Protein AF-A0A7J6WW61-F1 (afdb_monomer_lite)

pLDDT: mean 80.43, std 17.95, range [41.16, 98.0]

Structure (mmCIF, N/CA/C/O backbone):
data_AF-A0A7J6WW61-F1
#
_entry.id   AF-A0A7J6WW61-F1
#
loop_
_atom_site.group_PDB
_atom_site.id
_atom_site.type_symbol
_atom_site.label_atom_id
_atom_site.label_alt_id
_atom_site.label_comp_id
_atom_site.label_asym_id
_atom_site.label_entity_id
_atom_site.label_seq_id
_atom_site.pdbx_PDB_ins_code
_atom_site.Cartn_x
_atom_site.Cartn_y
_atom_site.Cartn_z
_atom_site.occupancy
_atom_site.B_iso_or_equiv
_atom_site.auth_seq_id
_atom_site.auth_comp_id
_atom_site.auth_asym_id
_atom_site.auth_atom_id
_atom_site.pdbx_PDB_model_num
ATOM 1 N N . ASN A 1 1 ? 60.223 3.511 -14.363 1.00 53.44 1 ASN A N 1
ATOM 2 C CA . ASN A 1 1 ? 59.064 4.399 -14.112 1.00 53.44 1 ASN A CA 1
ATOM 3 C C . ASN A 1 1 ? 57.842 3.601 -13.661 1.00 53.44 1 ASN A C 1
ATOM 5 O O . ASN A 1 1 ? 56.905 3.420 -14.422 1.00 53.44 1 ASN A O 1
ATOM 9 N N . ILE A 1 2 ? 57.842 3.116 -12.416 1.00 50.53 2 ILE A N 1
ATOM 10 C CA . ILE A 1 2 ? 56.690 2.402 -11.823 1.00 50.53 2 ILE A CA 1
ATOM 11 C C . ILE A 1 2 ? 55.571 3.397 -11.445 1.00 50.53 2 ILE A C 1
ATOM 13 O O . ILE A 1 2 ? 54.388 3.097 -11.583 1.00 50.53 2 ILE A O 1
ATOM 17 N N . VAL A 1 3 ? 55.945 4.635 -11.097 1.00 54.56 3 VAL A N 1
ATOM 18 C CA . VAL A 1 3 ? 55.027 5.727 -10.720 1.00 54.56 3 VAL A CA 1
ATOM 19 C C . VAL A 1 3 ? 54.099 6.150 -11.872 1.00 54.56 3 VAL A C 1
ATOM 21 O O . VAL A 1 3 ? 52.923 6.422 -11.653 1.00 54.56 3 VAL A O 1
ATOM 24 N N . SER A 1 4 ? 54.589 6.138 -13.116 1.00 50.91 4 SER A N 1
ATOM 25 C CA . SER A 1 4 ? 53.798 6.532 -14.294 1.00 50.91 4 SER A CA 1
ATOM 26 C C . SER A 1 4 ? 52.732 5.487 -14.672 1.00 50.91 4 SER A C 1
ATOM 28 O O . SER A 1 4 ? 51.635 5.853 -15.090 1.00 50.91 4 SER A O 1
ATOM 30 N N . CYS A 1 5 ? 53.003 4.197 -14.432 1.00 48.84 5 CYS A N 1
ATOM 31 C CA . CYS A 1 5 ? 52.051 3.110 -14.686 1.00 48.84 5 CYS A CA 1
ATOM 32 C C . CYS A 1 5 ? 50.903 3.114 -13.657 1.00 48.84 5 CYS A C 1
ATOM 34 O O . CYS A 1 5 ? 49.732 3.024 -14.021 1.00 48.84 5 CYS A O 1
ATOM 36 N N . HIS A 1 6 ? 51.228 3.337 -12.377 1.00 51.28 6 HIS A N 1
ATOM 37 C CA . HIS A 1 6 ? 50.233 3.403 -11.301 1.00 51.28 6 HIS A CA 1
ATOM 38 C C . HIS A 1 6 ? 49.284 4.609 -11.453 1.00 51.28 6 HIS A C 1
ATOM 40 O O . HIS A 1 6 ? 48.083 4.492 -11.221 1.00 51.28 6 HIS A O 1
ATOM 46 N N . HIS A 1 7 ? 49.797 5.759 -11.907 1.00 53.38 7 HIS A N 1
ATOM 47 C CA . HIS A 1 7 ? 48.988 6.960 -12.141 1.00 53.38 7 HIS A CA 1
ATOM 48 C C . HIS A 1 7 ? 47.995 6.787 -13.307 1.00 53.38 7 HIS A C 1
ATOM 50 O O . HIS A 1 7 ? 46.833 7.182 -13.204 1.00 53.38 7 HIS A O 1
ATOM 56 N N . SER A 1 8 ? 48.415 6.122 -14.389 1.00 54.84 8 SER A N 1
ATOM 57 C CA . SER A 1 8 ? 47.555 5.846 -15.549 1.00 54.84 8 SER A CA 1
ATOM 58 C C . SER A 1 8 ? 46.433 4.842 -15.222 1.00 54.84 8 SER A C 1
ATOM 60 O O . SER A 1 8 ? 45.291 5.006 -15.654 1.00 54.84 8 SER A O 1
ATOM 62 N N . GLN A 1 9 ? 46.719 3.849 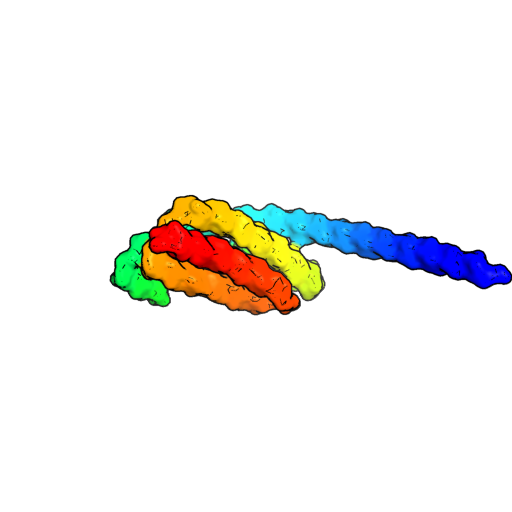-14.373 1.00 55.41 9 GLN A N 1
ATOM 63 C CA . GLN A 1 9 ? 45.741 2.851 -13.933 1.00 55.41 9 GLN A CA 1
ATOM 64 C C . GLN A 1 9 ? 44.664 3.454 -13.011 1.00 55.41 9 GLN A C 1
ATOM 66 O O . GLN A 1 9 ? 43.484 3.135 -13.155 1.00 55.41 9 GLN A O 1
ATOM 71 N N . VAL A 1 10 ? 45.041 4.387 -12.129 1.00 56.25 10 VAL A N 1
ATOM 72 C CA . VAL A 1 10 ? 44.099 5.111 -11.254 1.00 56.25 10 VAL A CA 1
ATOM 73 C C . VAL A 1 10 ? 43.175 6.032 -12.056 1.00 56.25 10 VAL A C 1
ATOM 75 O O . VAL A 1 10 ? 41.965 6.006 -11.839 1.00 56.25 10 VAL A O 1
ATOM 78 N N . HIS A 1 11 ? 43.691 6.786 -13.032 1.00 53.41 11 HIS A N 1
ATOM 79 C CA . HIS A 1 11 ? 42.854 7.638 -13.889 1.00 53.41 11 HIS A CA 1
ATOM 80 C C . HIS A 1 11 ? 41.832 6.837 -14.710 1.00 53.41 11 HIS A C 1
ATOM 82 O O . HIS A 1 11 ? 40.679 7.254 -14.833 1.00 53.41 11 HIS A O 1
ATOM 88 N N . ASN A 1 12 ? 42.214 5.659 -15.213 1.00 58.09 12 ASN A N 1
ATOM 89 C CA . ASN A 1 12 ? 41.300 4.793 -15.956 1.00 58.09 12 ASN A CA 1
ATOM 90 C C . ASN A 1 12 ? 40.231 4.151 -15.043 1.00 58.09 12 ASN A C 1
ATOM 92 O O . ASN A 1 12 ? 39.060 4.043 -15.414 1.00 58.09 12 ASN A O 1
ATOM 96 N N . GLN A 1 13 ? 40.589 3.784 -13.807 1.00 55.88 13 GLN A N 1
ATOM 97 C CA . GLN A 1 13 ? 39.621 3.268 -12.830 1.00 55.88 13 GLN A CA 1
ATOM 98 C C . GLN A 1 13 ? 38.662 4.340 -12.295 1.00 55.88 13 GLN A C 1
ATOM 100 O O . GLN A 1 13 ? 37.480 4.056 -12.095 1.00 55.88 13 GLN A O 1
ATOM 105 N N . LEU A 1 14 ? 39.125 5.580 -12.124 1.00 55.34 14 LEU A N 1
ATOM 106 C CA . LEU A 1 14 ? 38.266 6.711 -11.766 1.00 55.34 14 LEU A CA 1
ATOM 107 C C . LEU A 1 14 ? 37.300 7.065 -12.908 1.00 55.34 14 LEU A C 1
ATOM 109 O O . LEU A 1 14 ? 36.110 7.251 -12.662 1.00 55.34 14 LEU A O 1
ATOM 113 N N . GLY A 1 15 ? 37.775 7.084 -14.159 1.00 60.59 15 GLY A N 1
ATOM 114 C CA . GLY A 1 15 ? 36.939 7.350 -15.335 1.00 60.59 15 GLY A CA 1
ATOM 115 C C . GLY A 1 15 ? 35.843 6.300 -15.548 1.00 60.59 15 GLY A C 1
ATOM 116 O O . GLY A 1 15 ? 34.674 6.644 -15.721 1.00 60.59 15 GLY A O 1
ATOM 117 N N . THR A 1 16 ? 36.192 5.015 -15.451 1.00 59.81 16 THR A N 1
ATOM 118 C CA . THR A 1 16 ? 35.225 3.907 -15.573 1.00 59.81 16 THR A CA 1
ATOM 119 C C . THR A 1 16 ? 34.239 3.857 -14.404 1.00 59.81 16 THR A C 1
ATOM 121 O O . THR A 1 16 ? 33.059 3.575 -14.615 1.00 59.81 16 THR A O 1
ATOM 124 N N . SER A 1 17 ? 34.670 4.195 -13.183 1.00 57.16 17 SER A N 1
ATOM 125 C CA . SER A 1 17 ? 33.784 4.282 -12.013 1.00 57.16 17 SER A CA 1
ATOM 126 C C . SER A 1 17 ? 32.807 5.453 -12.111 1.00 57.16 17 SER A C 1
ATOM 128 O O . SER A 1 17 ? 31.624 5.262 -11.841 1.00 57.16 17 SER A O 1
ATOM 130 N N . SER A 1 18 ? 33.253 6.629 -12.566 1.00 60.12 18 SER A N 1
ATOM 131 C CA . SER A 1 18 ? 32.374 7.784 -12.801 1.00 60.12 18 SER A CA 1
ATOM 132 C C . SER A 1 18 ? 31.355 7.531 -13.914 1.00 60.12 18 SER A C 1
ATOM 134 O O . SER A 1 18 ? 30.180 7.846 -13.744 1.00 60.12 18 SER A O 1
ATOM 136 N N . GLN A 1 19 ? 31.748 6.898 -15.026 1.00 63.50 19 GLN A N 1
ATOM 137 C CA . GLN A 1 19 ? 30.809 6.530 -16.100 1.00 63.50 19 GLN A CA 1
ATOM 138 C C . GLN A 1 19 ? 29.799 5.458 -15.650 1.00 63.50 19 GLN A C 1
ATOM 140 O O . GLN A 1 19 ? 28.604 5.531 -15.954 1.00 63.50 19 GLN A O 1
ATOM 145 N N . LYS A 1 20 ? 30.253 4.477 -14.862 1.00 61.09 20 LYS A N 1
ATOM 146 C CA . LYS A 1 20 ? 29.391 3.457 -14.250 1.00 61.09 20 LYS A CA 1
ATOM 147 C C . LYS A 1 20 ? 28.448 4.050 -13.197 1.00 61.09 20 LYS A C 1
ATOM 149 O O . LYS A 1 20 ? 27.325 3.578 -13.051 1.00 61.09 20 LYS A O 1
ATOM 154 N N . LEU A 1 21 ? 28.880 5.080 -12.472 1.00 65.44 21 LEU A N 1
ATOM 155 C CA . LEU A 1 21 ? 28.048 5.799 -11.509 1.00 65.44 21 LEU A CA 1
ATOM 156 C C . LEU A 1 21 ? 26.989 6.655 -12.218 1.00 65.44 21 LEU A C 1
ATOM 158 O O . LEU A 1 21 ? 25.818 6.577 -11.857 1.00 65.44 21 LEU A O 1
ATOM 162 N N . GLY A 1 22 ? 27.371 7.389 -13.267 1.00 70.81 22 GLY A N 1
ATOM 163 C CA . GLY A 1 22 ? 26.448 8.215 -14.052 1.00 70.81 22 GLY A CA 1
ATOM 164 C C . GLY A 1 22 ? 25.361 7.403 -14.765 1.00 70.81 22 GLY A C 1
ATOM 165 O O . GLY A 1 22 ? 24.194 7.782 -14.746 1.00 70.81 22 GLY A O 1
ATOM 166 N N . SER A 1 23 ? 25.703 6.236 -15.321 1.00 71.81 23 SER A N 1
ATOM 167 C CA . SER A 1 23 ? 24.712 5.331 -15.931 1.00 71.81 23 SER A CA 1
ATOM 168 C C . SER A 1 23 ? 23.736 4.743 -14.908 1.00 71.81 23 SER A C 1
ATOM 170 O O . SER A 1 23 ? 22.540 4.672 -15.181 1.00 71.81 23 SER A O 1
ATOM 172 N N . LYS A 1 24 ? 24.205 4.381 -13.707 1.00 78.62 24 LYS A N 1
ATOM 173 C CA . LYS A 1 24 ? 23.325 3.940 -12.612 1.00 78.62 24 LYS A CA 1
ATOM 174 C C . LYS A 1 24 ? 22.374 5.041 -12.143 1.00 78.62 24 LYS A C 1
ATOM 176 O O . LYS A 1 24 ? 21.201 4.754 -11.941 1.00 78.62 24 LYS A O 1
ATOM 181 N N . GLN A 1 25 ? 22.861 6.275 -11.999 1.00 83.25 25 GLN A N 1
ATOM 182 C CA . GLN A 1 25 ? 22.034 7.429 -11.621 1.00 83.25 25 GLN A CA 1
ATOM 183 C C . GLN A 1 25 ? 20.972 7.748 -12.678 1.00 83.25 25 GLN A C 1
ATOM 185 O O . GLN A 1 25 ? 19.826 8.043 -12.348 1.00 83.25 25 GLN A O 1
ATOM 190 N N . PHE A 1 26 ? 21.334 7.653 -13.958 1.00 85.25 26 PHE A N 1
ATOM 191 C CA . PHE A 1 26 ? 20.380 7.828 -15.047 1.00 85.25 26 PHE A CA 1
ATOM 192 C C . PHE A 1 26 ? 19.290 6.748 -15.025 1.00 85.25 26 PHE A C 1
ATOM 194 O O . PHE A 1 26 ? 18.106 7.059 -15.129 1.00 85.25 26 PHE A O 1
ATOM 201 N N . LEU A 1 27 ? 19.677 5.483 -14.828 1.00 87.12 27 LEU A N 1
ATOM 202 C CA . LEU A 1 27 ? 18.726 4.378 -14.699 1.00 87.12 27 LEU A CA 1
ATOM 203 C C . LEU A 1 27 ? 17.800 4.561 -13.491 1.00 87.12 27 LEU A C 1
ATOM 205 O O . LEU A 1 27 ? 16.595 4.379 -13.637 1.00 87.12 27 LEU A O 1
ATOM 209 N N . SER A 1 28 ? 18.324 4.961 -12.327 1.00 87.06 28 SER A N 1
ATOM 210 C CA . SER A 1 28 ? 17.488 5.208 -11.146 1.00 87.06 28 SER A CA 1
ATOM 211 C C . SER A 1 28 ? 16.499 6.349 -11.373 1.00 87.06 28 SER A C 1
ATOM 213 O O . SER A 1 28 ? 15.329 6.190 -11.049 1.00 87.06 28 SER A O 1
ATOM 215 N N . ALA A 1 29 ? 16.930 7.449 -11.999 1.00 90.50 29 ALA A N 1
ATOM 216 C CA . ALA A 1 29 ? 16.039 8.557 -12.341 1.00 90.50 29 ALA A CA 1
ATOM 217 C C . ALA A 1 29 ? 14.941 8.123 -13.330 1.00 90.50 29 ALA A C 1
ATOM 219 O O . ALA A 1 29 ? 13.784 8.509 -13.184 1.00 90.50 29 ALA A O 1
ATOM 220 N N . GLY A 1 30 ? 15.276 7.276 -14.309 1.00 91.50 30 GLY A N 1
ATOM 221 C CA . GLY A 1 30 ? 14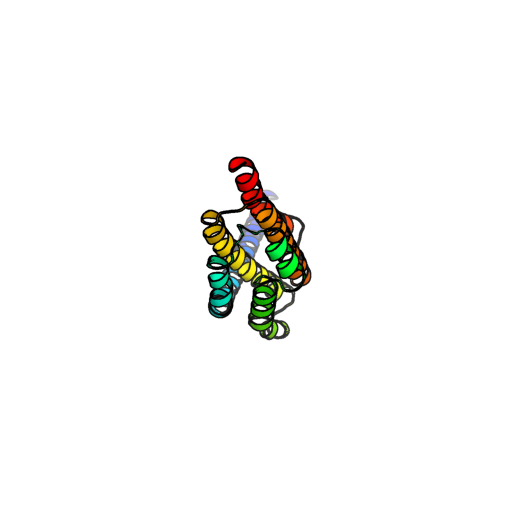.293 6.698 -15.228 1.00 91.50 30 GLY A CA 1
ATOM 222 C C . GLY A 1 30 ? 13.280 5.782 -14.530 1.00 91.50 30 GLY A C 1
ATOM 223 O O . GLY A 1 30 ? 12.093 5.833 -14.844 1.00 91.50 30 GLY A O 1
ATOM 224 N N . MET A 1 31 ? 13.720 4.971 -13.562 1.00 92.50 31 MET A N 1
ATOM 225 C CA . MET A 1 31 ? 12.825 4.114 -12.769 1.00 92.50 31 MET A CA 1
ATOM 226 C C . MET A 1 31 ? 11.918 4.928 -11.842 1.00 92.50 31 MET A C 1
ATOM 228 O O . MET A 1 31 ? 10.737 4.612 -11.724 1.00 92.50 31 MET A O 1
ATOM 232 N N . GLU A 1 32 ? 12.436 5.996 -11.238 1.00 92.06 32 GLU A N 1
ATOM 233 C CA . GLU A 1 32 ? 11.646 6.927 -10.429 1.00 92.06 32 GLU A CA 1
ATOM 234 C C . GLU A 1 32 ? 10.571 7.628 -11.273 1.00 92.06 32 GLU A C 1
ATOM 236 O O . GLU A 1 32 ? 9.402 7.669 -10.888 1.00 92.06 32 GLU A O 1
ATOM 241 N N . GLN A 1 33 ? 10.930 8.108 -12.470 1.00 94.00 33 GLN A N 1
ATOM 242 C CA . GLN A 1 33 ? 9.963 8.685 -13.408 1.00 94.00 33 GLN A CA 1
ATOM 243 C C . GLN A 1 33 ? 8.910 7.664 -13.842 1.00 94.00 33 GLN A C 1
ATOM 245 O O . GLN A 1 33 ? 7.726 7.994 -13.890 1.00 94.00 33 GLN A O 1
ATOM 250 N N . LEU A 1 34 ? 9.309 6.419 -14.115 1.00 94.56 34 LEU A N 1
ATOM 251 C CA . LEU A 1 34 ? 8.368 5.350 -14.434 1.00 94.56 34 LEU A CA 1
ATOM 252 C C . LEU A 1 34 ? 7.401 5.099 -13.267 1.00 94.56 34 LEU A C 1
ATOM 254 O O . LEU A 1 34 ? 6.194 5.018 -13.492 1.00 94.56 34 LEU A O 1
ATOM 258 N N . ALA A 1 35 ? 7.895 5.047 -12.026 1.00 94.50 35 ALA A N 1
ATOM 259 C CA . ALA A 1 35 ? 7.055 4.932 -10.833 1.00 94.50 35 ALA A CA 1
ATOM 260 C C . ALA A 1 35 ? 6.051 6.088 -10.735 1.00 94.50 35 ALA A C 1
ATOM 262 O O . ALA A 1 35 ? 4.864 5.839 -10.520 1.00 94.50 35 ALA A O 1
ATOM 263 N N . ALA A 1 36 ? 6.475 7.323 -11.013 1.00 94.81 36 ALA A N 1
ATOM 264 C CA . ALA A 1 36 ? 5.597 8.493 -11.025 1.00 94.81 36 ALA A CA 1
ATOM 265 C C . ALA A 1 36 ? 4.452 8.412 -12.059 1.00 94.81 36 ALA A C 1
ATOM 267 O O . ALA A 1 36 ? 3.433 9.078 -11.893 1.00 94.81 36 ALA A O 1
ATOM 268 N N . THR A 1 37 ? 4.568 7.582 -13.105 1.00 95.56 37 THR A N 1
ATOM 269 C CA . THR A 1 37 ? 3.458 7.340 -14.053 1.00 95.56 37 THR A CA 1
ATOM 270 C C . THR A 1 37 ? 2.405 6.358 -13.529 1.00 95.56 37 THR A C 1
ATOM 272 O O . THR A 1 37 ? 1.267 6.353 -14.000 1.00 95.56 37 THR A O 1
ATOM 275 N N . VAL A 1 38 ? 2.772 5.525 -12.554 1.00 95.50 38 VAL A N 1
ATOM 276 C CA . VAL A 1 38 ? 1.929 4.461 -11.994 1.00 95.50 38 VAL A CA 1
ATOM 277 C C . VAL A 1 38 ? 1.268 4.905 -10.695 1.00 95.50 38 VAL A C 1
ATOM 279 O O . VAL A 1 38 ? 0.092 4.611 -10.480 1.00 95.50 38 VAL A O 1
ATOM 282 N N . THR A 1 39 ? 1.990 5.629 -9.837 1.00 94.00 39 THR A N 1
ATOM 283 C CA . THR A 1 39 ? 1.507 6.036 -8.508 1.00 94.00 39 THR A CA 1
ATOM 284 C C . THR A 1 39 ? 0.160 6.775 -8.502 1.00 94.00 39 THR A C 1
ATOM 286 O O . THR A 1 39 ? -0.606 6.521 -7.569 1.00 94.00 39 THR A O 1
ATOM 289 N N . PRO A 1 40 ? -0.248 7.561 -9.527 1.00 96.69 40 PRO A N 1
ATOM 290 C CA . PRO A 1 40 ? -1.590 8.150 -9.577 1.00 96.69 40 PRO A CA 1
ATOM 291 C C . PRO A 1 40 ? -2.738 7.129 -9.613 1.00 96.69 40 PRO A C 1
ATOM 293 O O . PRO A 1 40 ? -3.863 7.474 -9.273 1.00 96.69 40 PRO A O 1
ATOM 296 N N . ARG A 1 41 ? -2.481 5.876 -10.016 1.00 95.50 41 ARG A N 1
ATOM 297 C CA . ARG A 1 41 ? -3.479 4.788 -9.992 1.00 95.50 41 ARG A CA 1
ATOM 298 C C . ARG A 1 41 ? -3.629 4.157 -8.608 1.00 95.50 41 ARG A C 1
ATOM 300 O O . ARG A 1 41 ? -4.679 3.607 -8.298 1.00 95.50 41 ARG A O 1
ATOM 307 N N . ILE A 1 42 ? -2.584 4.245 -7.787 1.00 96.38 42 ILE A N 1
ATOM 308 C CA . ILE A 1 42 ? -2.528 3.679 -6.433 1.00 96.38 42 ILE A CA 1
ATOM 309 C C . ILE A 1 42 ? -3.053 4.696 -5.409 1.00 96.38 42 ILE A C 1
ATOM 311 O O . ILE A 1 42 ? -3.726 4.320 -4.450 1.00 96.38 42 ILE A O 1
ATOM 315 N N . LEU A 1 43 ? -2.782 5.987 -5.640 1.00 96.00 43 LEU A N 1
ATOM 316 C CA . LEU A 1 43 ? -3.112 7.084 -4.731 1.00 96.00 43 LEU A CA 1
ATOM 317 C C . LEU A 1 43 ? -4.583 7.107 -4.267 1.00 96.00 43 LEU A C 1
ATOM 319 O O . LEU A 1 43 ? -4.781 7.184 -3.061 1.00 96.00 43 LEU A O 1
ATOM 323 N N . PRO A 1 44 ? -5.609 6.915 -5.123 1.00 96.25 44 PRO A N 1
ATOM 324 C CA . PRO A 1 44 ? -6.999 6.941 -4.663 1.00 96.25 44 PRO A CA 1
ATOM 325 C C . PRO A 1 44 ? -7.308 5.905 -3.578 1.00 96.25 44 PRO A C 1
ATOM 327 O O . PRO A 1 44 ? -8.108 6.164 -2.687 1.00 96.25 44 PRO A O 1
ATOM 330 N N . VAL A 1 45 ? -6.673 4.728 -3.631 1.00 96.62 45 VAL A N 1
ATOM 331 C CA . VAL A 1 45 ? -6.852 3.679 -2.617 1.00 96.62 45 VAL A CA 1
ATOM 332 C C . VAL A 1 45 ? -6.051 3.996 -1.353 1.00 96.62 45 VAL A C 1
ATOM 334 O O . VAL A 1 45 ? -6.523 3.716 -0.249 1.00 96.62 45 VAL A O 1
ATOM 337 N N . LEU A 1 46 ? -4.879 4.624 -1.486 1.00 94.00 46 LEU A N 1
ATOM 338 C CA . LEU A 1 46 ? -4.130 5.143 -0.338 1.00 94.00 46 LEU A CA 1
ATOM 339 C C . LEU A 1 46 ? -4.915 6.226 0.401 1.00 94.00 46 LEU A C 1
ATOM 341 O O . LEU A 1 46 ? -4.999 6.156 1.620 1.00 94.00 46 LEU A O 1
ATOM 345 N N . ASP A 1 47 ? -5.551 7.152 -0.312 1.00 94.62 47 ASP A N 1
ATOM 346 C CA . ASP A 1 47 ? -6.327 8.239 0.295 1.00 94.62 47 ASP A CA 1
ATOM 347 C C . ASP A 1 47 ? -7.518 7.701 1.104 1.00 94.62 47 ASP A C 1
ATOM 349 O O . ASP A 1 47 ? -7.864 8.246 2.151 1.00 94.62 47 ASP A O 1
ATOM 353 N N . THR A 1 48 ? -8.096 6.553 0.715 1.00 95.19 48 THR A N 1
ATOM 354 C CA . THR A 1 48 ? -9.144 5.917 1.538 1.00 95.19 48 THR A CA 1
ATOM 355 C C . THR A 1 48 ? -8.659 5.524 2.932 1.00 95.19 48 THR A C 1
ATOM 357 O O . THR A 1 48 ? -9.478 5.467 3.852 1.00 95.19 48 THR A O 1
ATOM 360 N N . PHE A 1 49 ? -7.348 5.313 3.123 1.00 93.56 49 PHE A N 1
ATOM 361 C CA . PHE A 1 49 ? -6.758 5.014 4.426 1.00 93.56 49 PHE A CA 1
ATOM 362 C C . PHE A 1 49 ? -7.077 6.097 5.452 1.00 93.56 49 PHE A C 1
ATOM 364 O O . PHE A 1 49 ? -7.294 5.777 6.617 1.00 93.56 49 PHE A O 1
ATOM 371 N N . GLU A 1 50 ? -7.161 7.366 5.039 1.00 92.06 50 GLU A N 1
ATOM 372 C CA . GLU A 1 50 ? -7.501 8.496 5.910 1.00 92.06 50 GLU A CA 1
ATOM 373 C C . GLU A 1 50 ? -8.857 8.300 6.601 1.00 92.06 50 GLU A C 1
ATOM 375 O O . GLU A 1 50 ? -8.997 8.598 7.786 1.00 92.06 50 GLU A O 1
ATOM 380 N N . THR A 1 51 ? -9.814 7.679 5.912 1.00 93.50 51 THR A N 1
ATOM 381 C CA . THR A 1 51 ? -11.181 7.461 6.411 1.00 93.50 51 THR A CA 1
ATOM 382 C C . THR A 1 51 ? -11.355 6.194 7.251 1.00 93.50 51 THR A C 1
ATOM 384 O O . THR A 1 51 ? -12.384 6.028 7.902 1.00 93.50 51 THR A O 1
ATOM 387 N N . ILE A 1 52 ? -10.366 5.293 7.265 1.00 94.44 52 ILE A N 1
ATOM 388 C CA . ILE A 1 52 ? -10.437 4.057 8.054 1.00 94.44 52 ILE A CA 1
ATOM 389 C C . ILE A 1 52 ? -10.320 4.389 9.541 1.00 94.44 52 ILE A C 1
ATOM 391 O O . ILE A 1 52 ? -9.363 5.051 9.953 1.00 94.44 52 ILE A O 1
ATOM 395 N N . ASN A 1 53 ? -11.278 3.917 10.337 1.00 92.88 53 ASN A N 1
ATOM 396 C CA . ASN A 1 53 ? -11.267 4.082 11.785 1.00 92.88 53 ASN A CA 1
ATOM 397 C C . ASN A 1 53 ? -10.307 3.074 12.445 1.00 92.88 53 ASN A C 1
ATOM 399 O O . ASN A 1 53 ? -10.323 1.892 12.106 1.00 92.88 53 ASN A O 1
ATOM 403 N N . TYR A 1 54 ? -9.500 3.545 13.398 1.00 93.69 54 TYR A N 1
ATOM 404 C CA . TYR A 1 54 ? -8.633 2.722 14.253 1.00 93.69 54 TYR A CA 1
ATOM 405 C C . TYR A 1 54 ? -8.918 2.942 15.752 1.00 93.69 54 TYR A C 1
ATOM 407 O O . TYR A 1 54 ? -8.162 2.510 16.618 1.00 93.69 54 TYR A O 1
ATOM 415 N N . GLU A 1 55 ? -10.033 3.578 16.089 1.00 94.94 55 GLU A N 1
ATOM 416 C CA . GLU A 1 55 ? -10.606 3.558 17.432 1.00 94.94 55 GLU A CA 1
ATOM 417 C C . GLU A 1 55 ? -11.751 2.549 17.431 1.00 94.94 55 GLU A C 1
ATOM 419 O O . GLU A 1 55 ? -12.906 2.891 17.193 1.00 94.94 55 GLU A O 1
ATOM 424 N N . LEU A 1 56 ? -11.391 1.277 17.604 1.00 96.56 56 LEU A N 1
ATOM 425 C CA . LEU A 1 56 ? -12.283 0.141 17.386 1.00 96.56 56 LEU A CA 1
ATOM 426 C C . LEU A 1 56 ? -12.795 -0.435 18.702 1.00 96.56 56 LEU A C 1
ATOM 428 O O . LEU A 1 56 ? -12.050 -0.562 19.675 1.00 96.56 56 LEU A O 1
ATOM 432 N N . SER A 1 57 ? -14.049 -0.853 18.709 1.00 98.00 57 SER A N 1
ATOM 433 C CA . SER A 1 57 ? -14.576 -1.806 19.681 1.00 98.00 57 SER A CA 1
ATOM 434 C C . SER A 1 57 ? -14.109 -3.233 19.369 1.00 98.00 57 SER A C 1
ATOM 436 O O . SER A 1 57 ? -13.625 -3.532 18.276 1.00 98.00 57 SER A O 1
ATOM 438 N N . GLU A 1 58 ? -14.279 -4.145 20.327 1.00 97.50 58 GLU A N 1
ATOM 439 C CA . GLU A 1 58 ? -13.958 -5.564 20.132 1.00 97.50 58 GLU A CA 1
ATOM 440 C C . GLU A 1 58 ? -14.780 -6.188 18.993 1.00 97.50 58 GLU A C 1
ATOM 442 O O . GLU A 1 58 ? -14.250 -6.964 18.200 1.00 97.50 58 GLU A O 1
ATOM 447 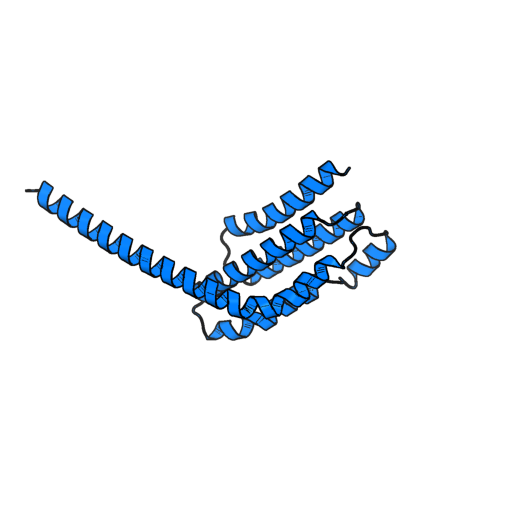N N . THR A 1 59 ? -16.056 -5.808 18.866 1.00 97.88 59 THR A N 1
ATOM 448 C CA . THR A 1 59 ? -16.937 -6.308 17.805 1.00 97.88 59 THR A CA 1
ATOM 449 C C . THR A 1 59 ? -16.508 -5.805 16.430 1.00 97.88 59 THR A C 1
ATOM 451 O O . THR A 1 59 ? -16.419 -6.601 15.502 1.00 97.88 59 THR A O 1
ATOM 454 N N . GLU A 1 60 ? -16.164 -4.519 16.297 1.00 98.00 60 GLU A N 1
ATOM 455 C CA . GLU A 1 60 ? -15.656 -3.964 15.031 1.00 98.00 60 GLU A CA 1
ATOM 456 C C . GLU A 1 60 ? -14.304 -4.578 14.647 1.00 98.00 60 GLU A C 1
ATOM 458 O O . GLU A 1 60 ? -14.057 -4.863 13.476 1.00 98.00 60 GLU A O 1
ATOM 463 N N . TYR A 1 61 ? -13.427 -4.825 15.628 1.00 97.31 61 TYR A N 1
ATOM 464 C CA . TYR A 1 61 ? -12.172 -5.535 15.389 1.00 97.31 61 TYR A CA 1
ATOM 465 C C . TYR A 1 61 ? -12.425 -6.950 14.860 1.00 97.31 61 TYR A C 1
ATOM 467 O O . TYR A 1 61 ? -11.857 -7.307 13.829 1.00 97.31 61 TYR A O 1
ATOM 475 N N . ALA A 1 62 ? -13.311 -7.715 15.512 1.00 97.38 62 ALA A N 1
ATOM 476 C CA . ALA A 1 62 ? -13.700 -9.067 15.103 1.00 97.38 62 ALA A CA 1
ATOM 477 C C . ALA A 1 62 ? -14.265 -9.103 13.669 1.00 97.38 62 ALA A C 1
ATOM 479 O O . ALA A 1 62 ? -13.900 -9.964 12.867 1.00 97.38 62 ALA A O 1
ATOM 480 N N . GLU A 1 63 ? -15.118 -8.138 13.313 1.00 97.50 63 GLU A N 1
ATOM 481 C CA . GLU A 1 63 ? -15.657 -7.986 11.956 1.00 97.50 63 GLU A CA 1
ATOM 482 C C . GLU A 1 63 ? -14.548 -7.706 10.928 1.00 97.50 63 GLU A C 1
ATOM 484 O O . GLU A 1 63 ? -14.495 -8.346 9.870 1.00 97.50 63 GLU A O 1
ATOM 489 N N . ASN A 1 64 ? -13.610 -6.817 11.264 1.00 96.88 64 ASN A N 1
ATOM 490 C CA . ASN A 1 64 ? -12.470 -6.480 10.411 1.00 96.88 64 ASN A CA 1
ATOM 491 C C . ASN A 1 64 ? -11.473 -7.642 10.247 1.00 96.88 64 ASN A C 1
ATOM 493 O O . ASN A 1 64 ? -10.710 -7.656 9.276 1.00 96.88 64 ASN A O 1
ATOM 497 N N . GLU A 1 65 ? -11.460 -8.630 11.150 1.00 94.38 65 GLU A N 1
ATOM 498 C CA . GLU A 1 65 ? -10.658 -9.846 10.969 1.00 94.38 65 GLU A CA 1
ATOM 499 C C . GLU A 1 65 ? -11.149 -10.695 9.800 1.00 94.38 65 GLU A C 1
ATOM 501 O O . GLU A 1 65 ? -10.342 -11.288 9.083 1.00 94.38 65 GLU A O 1
ATOM 506 N N . VAL A 1 66 ? -12.468 -10.737 9.608 1.00 95.38 66 VAL A N 1
ATOM 507 C CA . VAL A 1 66 ? -13.108 -11.480 8.521 1.00 95.38 66 VAL A CA 1
ATOM 508 C C . VAL A 1 66 ? -13.072 -10.666 7.232 1.00 95.38 66 VAL A C 1
ATOM 510 O O . VAL A 1 66 ? -12.789 -11.207 6.163 1.00 95.38 66 VAL A O 1
ATOM 513 N N . ASN A 1 67 ? -13.343 -9.363 7.326 1.00 94.06 67 ASN A N 1
ATOM 514 C CA . ASN A 1 67 ? -13.423 -8.470 6.179 1.00 94.06 67 ASN A CA 1
ATOM 515 C C . ASN A 1 67 ? -12.603 -7.199 6.409 1.00 94.06 67 ASN A C 1
ATOM 517 O O . ASN A 1 67 ? -13.128 -6.161 6.812 1.00 94.06 67 ASN A O 1
ATOM 521 N N . ASN A 1 68 ? -11.302 -7.276 6.128 1.00 94.06 68 ASN A N 1
ATOM 522 C CA . ASN A 1 68 ? -10.431 -6.120 6.283 1.00 94.06 68 ASN A CA 1
ATOM 523 C C . ASN A 1 68 ? -10.870 -4.972 5.349 1.00 94.06 68 ASN A C 1
ATOM 525 O O . ASN A 1 68 ? -10.961 -5.169 4.131 1.00 94.06 68 ASN A O 1
ATOM 529 N N . PRO A 1 69 ? -11.078 -3.753 5.874 1.00 93.75 69 PRO A N 1
ATOM 530 C CA . PRO A 1 69 ? -11.685 -2.680 5.098 1.00 93.75 69 PRO A CA 1
ATOM 531 C C . PRO A 1 69 ? -10.751 -2.065 4.044 1.00 93.75 69 PRO A C 1
ATOM 533 O O . PRO A 1 69 ? -11.244 -1.379 3.138 1.00 93.75 69 PRO A O 1
ATOM 536 N N . TRP A 1 70 ? -9.433 -2.293 4.131 1.00 95.69 70 TRP A N 1
ATOM 537 C CA . TRP A 1 70 ? -8.448 -1.485 3.411 1.00 95.69 70 TRP A CA 1
ATOM 538 C C . TRP A 1 70 ? -7.263 -2.246 2.811 1.00 95.69 70 TRP A C 1
ATOM 540 O O . TRP A 1 70 ? -7.037 -2.132 1.605 1.00 95.69 70 TRP A O 1
ATOM 550 N N . VAL A 1 71 ? -6.503 -3.019 3.596 1.00 94.50 71 VAL A N 1
ATOM 551 C CA . VAL A 1 71 ? -5.167 -3.477 3.175 1.00 94.50 71 VAL A CA 1
ATOM 552 C C . VAL A 1 71 ? -5.226 -4.312 1.899 1.00 94.50 71 VAL A C 1
ATOM 554 O O . VAL A 1 71 ? -4.450 -4.085 0.978 1.00 94.50 71 VAL A O 1
ATOM 557 N N . GLN A 1 72 ? -6.218 -5.198 1.776 1.00 95.38 72 GLN A N 1
ATOM 558 C CA . GLN A 1 72 ? -6.394 -6.040 0.588 1.00 95.38 72 GLN A CA 1
ATOM 559 C C . GLN A 1 72 ? -6.699 -5.221 -0.672 1.00 95.38 72 GLN A C 1
ATOM 561 O O . GLN A 1 72 ? -6.217 -5.552 -1.754 1.00 95.38 72 GLN A O 1
ATOM 566 N N . LYS A 1 73 ? -7.444 -4.114 -0.537 1.00 96.75 73 LYS A N 1
ATOM 567 C CA . LYS A 1 73 ? -7.718 -3.202 -1.656 1.00 96.75 73 LYS A CA 1
ATOM 568 C C . LYS A 1 73 ? -6.435 -2.527 -2.122 1.00 96.75 73 LYS A C 1
ATOM 570 O O . LYS A 1 73 ? -6.215 -2.427 -3.326 1.00 96.75 73 LYS A O 1
ATOM 575 N N . LEU A 1 74 ? -5.581 -2.101 -1.185 1.00 96.56 74 LEU A N 1
ATOM 576 C CA . LEU A 1 74 ? -4.286 -1.516 -1.524 1.00 96.56 74 LEU A CA 1
ATOM 577 C C . LEU A 1 74 ? -3.389 -2.532 -2.238 1.00 96.56 74 LEU A C 1
ATOM 579 O O . LEU A 1 74 ? -2.864 -2.212 -3.302 1.00 96.56 74 LEU A O 1
ATOM 583 N N . LEU A 1 75 ? -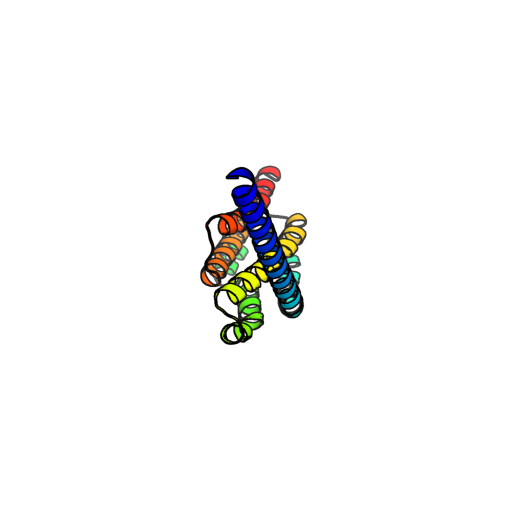3.244 -3.746 -1.695 1.00 95.00 75 LEU A N 1
ATOM 584 C CA . LEU A 1 75 ? -2.425 -4.797 -2.315 1.00 95.00 75 LEU A CA 1
ATOM 585 C C . LEU A 1 75 ? -2.872 -5.061 -3.759 1.00 95.00 75 LEU A C 1
ATOM 587 O O . LEU A 1 75 ? -2.067 -4.996 -4.686 1.00 95.00 75 LEU A O 1
ATOM 591 N N . HIS A 1 76 ? -4.178 -5.243 -3.961 1.00 96.69 76 HIS A N 1
ATOM 592 C CA . HIS A 1 76 ? -4.751 -5.462 -5.284 1.00 96.69 76 HIS A CA 1
ATOM 593 C C . HIS A 1 76 ? -4.524 -4.280 -6.244 1.00 96.69 76 HIS A C 1
ATOM 595 O O . HIS A 1 76 ? -4.191 -4.471 -7.418 1.00 96.69 76 HIS A O 1
ATOM 601 N N . ALA A 1 77 ? -4.679 -3.043 -5.761 1.00 96.94 77 ALA A N 1
ATOM 602 C CA . ALA A 1 77 ? -4.440 -1.844 -6.562 1.00 96.94 77 ALA A CA 1
ATOM 603 C C . ALA A 1 77 ? -2.976 -1.736 -7.005 1.00 96.94 77 ALA A C 1
ATOM 605 O O . ALA A 1 77 ? -2.710 -1.353 -8.145 1.00 96.94 77 ALA A O 1
ATOM 606 N N . VAL A 1 78 ? -2.025 -2.105 -6.142 1.00 95.38 78 VAL A N 1
ATOM 607 C CA . VAL A 1 78 ? -0.602 -2.135 -6.500 1.00 95.38 78 VAL A CA 1
ATOM 608 C C . VAL A 1 78 ? -0.338 -3.196 -7.563 1.00 95.38 78 VAL A C 1
ATOM 610 O O . VAL A 1 78 ? 0.201 -2.856 -8.615 1.00 95.38 78 VAL A O 1
ATOM 613 N N . GLU A 1 79 ? -0.752 -4.447 -7.332 1.00 94.19 79 GLU A N 1
ATOM 614 C CA . GLU A 1 79 ? -0.542 -5.558 -8.271 1.00 94.19 79 GLU A CA 1
ATOM 615 C C . GLU A 1 79 ? -1.043 -5.213 -9.675 1.00 94.19 79 GLU A C 1
ATOM 617 O O . GLU A 1 79 ? -0.293 -5.265 -10.651 1.00 94.19 79 GLU A O 1
ATOM 622 N N . THR A 1 80 ? -2.304 -4.796 -9.777 1.00 95.62 80 THR A N 1
ATOM 623 C CA . THR A 1 80 ? -2.942 -4.479 -11.062 1.00 95.62 80 THR A CA 1
ATOM 624 C C . THR A 1 80 ? -2.326 -3.257 -11.741 1.00 95.62 80 THR A C 1
ATOM 626 O O . THR A 1 80 ? -2.268 -3.196 -12.972 1.00 95.62 80 THR A O 1
ATOM 629 N N . SER A 1 81 ? -1.798 -2.306 -10.965 1.00 95.25 81 SER A N 1
ATOM 630 C CA . SER A 1 81 ? -1.139 -1.114 -11.501 1.00 95.25 81 SER A CA 1
ATOM 631 C C . SER A 1 81 ? 0.232 -1.401 -12.109 1.00 95.25 81 SER A C 1
ATOM 633 O O . SER A 1 81 ? 0.651 -0.643 -12.989 1.00 95.25 81 SER A O 1
ATOM 635 N N . ILE A 1 82 ? 0.922 -2.469 -11.685 1.00 93.12 82 ILE A N 1
ATOM 636 C CA . ILE A 1 82 ? 2.323 -2.714 -12.069 1.00 93.12 82 ILE A CA 1
ATOM 637 C C . ILE A 1 82 ? 2.593 -4.022 -12.806 1.00 93.12 82 ILE A C 1
ATOM 639 O O . ILE A 1 82 ? 3.620 -4.123 -13.475 1.00 93.12 82 ILE A O 1
ATOM 643 N N . VAL A 1 83 ? 1.692 -5.006 -12.745 1.00 91.56 83 VAL A N 1
ATOM 644 C CA . VAL A 1 83 ? 1.913 -6.344 -13.326 1.00 91.56 83 VAL A CA 1
ATOM 645 C C . VAL A 1 83 ? 2.262 -6.309 -14.818 1.00 91.56 83 VAL A C 1
ATOM 647 O O . VAL A 1 83 ? 3.054 -7.117 -15.300 1.00 91.56 83 VAL A O 1
ATOM 650 N N . TRP A 1 84 ? 1.734 -5.333 -15.558 1.00 92.44 84 TRP A N 1
ATOM 651 C CA . TRP A 1 84 ? 1.985 -5.172 -16.992 1.00 92.44 84 TRP A CA 1
ATOM 652 C C . TRP A 1 84 ? 3.438 -4.784 -17.327 1.00 92.44 84 TRP A C 1
ATOM 654 O O . TRP A 1 84 ? 3.862 -4.969 -18.466 1.00 92.44 84 TRP A O 1
ATOM 664 N N . LEU A 1 85 ? 4.215 -4.282 -16.357 1.00 91.81 85 LEU A N 1
ATOM 665 C CA . LEU A 1 85 ? 5.636 -3.954 -16.526 1.00 91.81 85 LEU A CA 1
ATOM 666 C C . LEU A 1 85 ? 6.555 -5.171 -16.393 1.00 91.81 85 LEU A C 1
ATOM 668 O O . LEU A 1 85 ? 7.707 -5.112 -16.820 1.00 91.81 85 LEU A O 1
ATOM 672 N N . LEU A 1 86 ? 6.054 -6.275 -15.837 1.00 88.81 86 LEU A N 1
ATOM 673 C CA . LEU A 1 86 ? 6.826 -7.492 -15.604 1.00 88.81 86 LEU A CA 1
ATOM 674 C C . LEU A 1 86 ? 7.460 -8.069 -16.889 1.00 88.81 86 LEU A C 1
ATOM 676 O O . LEU A 1 86 ? 8.652 -8.364 -16.854 1.00 88.81 86 LEU A O 1
ATOM 680 N N . PRO A 1 87 ? 6.760 -8.175 -18.041 1.00 92.38 87 PRO A N 1
ATOM 681 C CA . PRO A 1 87 ? 7.392 -8.593 -19.297 1.00 92.38 87 PRO A CA 1
ATOM 682 C C . PRO A 1 87 ? 8.223 -7.492 -19.984 1.00 92.38 87 PRO A C 1
ATOM 684 O O . PRO A 1 87 ? 8.983 -7.795 -20.901 1.00 92.38 87 PRO A O 1
ATOM 687 N N . ALA A 1 88 ? 8.069 -6.223 -19.590 1.00 91.69 88 ALA A N 1
ATOM 688 C CA . ALA A 1 88 ? 8.720 -5.079 -20.238 1.00 91.69 88 ALA A CA 1
ATOM 689 C C . ALA A 1 88 ? 10.095 -4.735 -19.638 1.00 91.69 88 ALA A C 1
ATOM 691 O O . ALA A 1 88 ? 10.881 -4.014 -20.256 1.00 91.69 88 ALA A O 1
ATOM 692 N N . LEU A 1 89 ? 10.389 -5.230 -18.434 1.00 89.12 89 LEU A N 1
ATOM 693 C CA . LEU A 1 89 ? 11.600 -4.921 -17.681 1.00 89.12 89 LEU A CA 1
ATOM 694 C C . LEU A 1 89 ? 12.414 -6.187 -17.404 1.00 89.12 89 LEU A C 1
ATOM 696 O O . LEU A 1 89 ? 11.892 -7.292 -17.296 1.00 89.12 89 LEU A O 1
ATOM 700 N N . THR A 1 90 ? 13.727 -6.021 -17.240 1.00 90.44 90 THR A N 1
ATOM 701 C CA . THR A 1 90 ? 14.552 -7.080 -16.647 1.00 90.44 90 THR A CA 1
ATOM 702 C C . THR A 1 90 ? 14.177 -7.254 -15.177 1.00 90.44 90 THR A C 1
ATOM 704 O O . THR A 1 90 ? 13.717 -6.307 -14.541 1.00 90.44 90 THR A O 1
ATOM 707 N N . VAL A 1 91 ? 14.442 -8.431 -14.607 1.00 87.94 91 VAL A N 1
ATOM 708 C CA . VAL A 1 91 ? 14.144 -8.726 -13.192 1.00 87.94 91 VAL A CA 1
ATOM 709 C C . VAL A 1 91 ? 14.722 -7.662 -12.249 1.00 87.94 91 VAL A C 1
ATOM 711 O O . VAL A 1 91 ? 14.011 -7.162 -11.387 1.00 87.94 91 VAL A O 1
ATOM 714 N N . ASN A 1 92 ? 15.974 -7.244 -12.464 1.00 87.12 92 ASN A N 1
ATOM 715 C CA . ASN A 1 92 ? 16.634 -6.229 -11.631 1.00 87.12 92 ASN A CA 1
ATOM 716 C C . ASN A 1 92 ? 16.000 -4.834 -11.767 1.00 87.12 92 ASN A C 1
ATOM 718 O O . ASN A 1 92 ? 15.927 -4.085 -10.792 1.00 87.12 92 ASN A O 1
ATOM 722 N N . ASN A 1 93 ? 15.560 -4.468 -12.975 1.00 89.56 93 ASN A N 1
ATOM 723 C CA . ASN A 1 93 ? 14.916 -3.176 -13.211 1.00 89.56 93 ASN A CA 1
ATOM 724 C C . ASN A 1 93 ? 13.492 -3.166 -12.653 1.00 89.56 93 ASN A C 1
ATOM 726 O O . ASN A 1 93 ? 13.094 -2.168 -12.066 1.00 89.56 93 ASN A O 1
ATOM 730 N N . TYR A 1 94 ? 12.754 -4.271 -12.801 1.00 90.62 94 TYR A N 1
ATOM 731 C CA . TYR A 1 94 ? 11.433 -4.435 -12.201 1.00 90.62 94 TYR A CA 1
ATOM 732 C C . TYR A 1 94 ? 11.521 -4.337 -10.679 1.00 90.62 94 TYR A C 1
ATOM 734 O O . TYR A 1 94 ? 10.804 -3.544 -10.086 1.00 90.62 94 TYR A O 1
ATOM 742 N N . ASP A 1 95 ? 12.462 -5.052 -10.060 1.00 88.31 95 ASP A N 1
ATOM 743 C CA . ASP A 1 95 ? 12.714 -4.981 -8.620 1.00 88.31 95 ASP A CA 1
ATOM 744 C C . ASP A 1 95 ? 13.003 -3.538 -8.162 1.00 88.31 95 ASP A C 1
ATOM 746 O O . ASP A 1 95 ? 12.299 -3.001 -7.307 1.00 88.31 95 ASP A O 1
ATOM 750 N N . SER A 1 96 ? 13.945 -2.853 -8.824 1.00 87.88 96 SER A N 1
ATOM 751 C CA . SER A 1 96 ? 14.277 -1.446 -8.536 1.00 87.88 96 SER A CA 1
ATOM 752 C C . SER A 1 96 ? 13.075 -0.508 -8.697 1.00 87.88 96 SER A C 1
ATOM 754 O O . SER A 1 96 ? 12.872 0.392 -7.888 1.00 87.88 96 SER A O 1
ATOM 756 N N . PHE A 1 97 ? 12.263 -0.712 -9.733 1.00 91.88 97 PHE A N 1
ATOM 757 C CA . PHE A 1 97 ? 11.035 0.042 -9.962 1.00 91.88 97 PHE A CA 1
ATOM 758 C C . PHE A 1 97 ? 10.005 -0.191 -8.843 1.00 91.88 97 PHE A C 1
ATOM 760 O O . PHE A 1 97 ? 9.451 0.772 -8.311 1.00 91.88 97 PHE A O 1
ATOM 767 N N . VAL A 1 98 ? 9.784 -1.446 -8.436 1.00 90.94 98 VAL A N 1
ATOM 768 C CA . VAL A 1 98 ? 8.863 -1.788 -7.342 1.00 90.94 98 VAL A CA 1
ATOM 769 C C . VAL A 1 98 ? 9.314 -1.125 -6.037 1.00 90.94 98 VAL A C 1
ATOM 771 O O . VAL A 1 98 ? 8.474 -0.641 -5.281 1.00 90.94 98 VAL A O 1
ATOM 774 N N . HIS A 1 99 ? 10.623 -1.006 -5.794 1.00 88.19 99 HIS A N 1
ATOM 775 C CA . HIS A 1 99 ? 11.152 -0.264 -4.648 1.00 88.19 99 HIS A CA 1
ATOM 776 C C . HIS A 1 99 ? 10.724 1.213 -4.626 1.00 88.19 99 HIS A C 1
ATOM 778 O O . HIS A 1 99 ? 10.286 1.684 -3.578 1.00 88.19 99 HIS A O 1
ATOM 784 N N . PHE A 1 100 ? 10.753 1.922 -5.761 1.00 90.75 100 PHE A N 1
ATOM 785 C CA . PHE A 1 100 ? 10.254 3.304 -5.831 1.00 90.75 100 PHE A CA 1
ATOM 786 C C . PHE A 1 100 ? 8.747 3.401 -5.549 1.00 90.75 100 PHE A C 1
ATOM 788 O O . PHE A 1 100 ? 8.303 4.327 -4.869 1.00 90.75 100 PHE A O 1
ATOM 795 N N . VAL A 1 101 ? 7.956 2.435 -6.029 1.00 92.88 101 VAL A N 1
ATOM 796 C CA . VAL A 1 101 ? 6.512 2.373 -5.742 1.00 92.88 101 VAL A CA 1
ATOM 797 C C . VAL A 1 101 ? 6.259 2.144 -4.248 1.00 92.88 101 VAL A C 1
ATOM 799 O O . VAL A 1 101 ? 5.405 2.808 -3.660 1.00 92.88 101 VAL A O 1
ATOM 802 N N . ILE A 1 102 ? 7.020 1.249 -3.613 1.00 89.31 102 ILE A N 1
ATOM 803 C CA . ILE A 1 102 ? 6.908 0.985 -2.173 1.00 89.31 102 ILE A CA 1
ATOM 804 C C . ILE A 1 102 ? 7.304 2.219 -1.353 1.00 89.31 102 ILE A C 1
ATOM 806 O O . ILE A 1 102 ? 6.580 2.581 -0.427 1.00 89.31 102 ILE A O 1
ATOM 810 N N . ASP A 1 103 ? 8.411 2.882 -1.693 1.00 87.06 103 ASP A N 1
ATOM 811 C CA . ASP A 1 103 ? 8.864 4.089 -0.991 1.00 87.06 103 ASP A CA 1
ATOM 812 C C . ASP A 1 103 ? 7.815 5.215 -1.083 1.00 87.06 103 ASP A C 1
ATOM 814 O O . ASP A 1 103 ? 7.550 5.899 -0.091 1.00 87.06 103 ASP A O 1
ATOM 818 N N . PHE A 1 104 ? 7.149 5.364 -2.235 1.00 91.44 104 PHE A N 1
ATOM 819 C CA . PHE A 1 104 ? 6.013 6.278 -2.384 1.00 91.44 104 PHE A CA 1
ATOM 820 C C . PHE A 1 104 ? 4.856 5.921 -1.439 1.00 91.44 104 PHE A C 1
ATOM 822 O O . PHE A 1 104 ? 4.377 6.787 -0.707 1.00 91.44 104 PHE A O 1
ATOM 829 N N . ILE A 1 105 ? 4.428 4.653 -1.419 1.00 91.62 105 ILE A N 1
ATOM 830 C CA . ILE A 1 105 ? 3.328 4.177 -0.565 1.00 91.62 105 ILE A CA 1
ATOM 831 C C . ILE A 1 105 ? 3.631 4.443 0.913 1.00 91.62 105 ILE A C 1
ATOM 833 O O . ILE A 1 105 ? 2.800 5.019 1.613 1.00 91.62 105 ILE A O 1
ATOM 837 N N . ILE A 1 106 ? 4.827 4.070 1.379 1.00 87.56 106 ILE A N 1
ATOM 838 C CA . ILE A 1 106 ? 5.247 4.263 2.775 1.00 87.56 106 ILE A CA 1
ATOM 839 C C . ILE A 1 106 ? 5.193 5.741 3.149 1.00 87.56 106 ILE A C 1
ATOM 841 O O . ILE A 1 106 ? 4.662 6.077 4.202 1.00 87.56 106 ILE A O 1
ATOM 845 N N . LYS A 1 107 ? 5.689 6.627 2.278 1.00 86.81 107 LYS A N 1
ATOM 846 C CA . LYS A 1 107 ? 5.714 8.068 2.539 1.00 86.81 107 LYS A CA 1
ATOM 847 C C . LYS A 1 107 ? 4.313 8.658 2.715 1.00 86.81 107 LYS A C 1
ATOM 849 O O . LYS A 1 107 ? 4.111 9.490 3.595 1.00 86.81 107 LYS A O 1
ATOM 854 N N . ILE A 1 108 ? 3.347 8.238 1.898 1.00 90.50 108 ILE A N 1
ATOM 855 C CA . ILE A 1 108 ? 1.954 8.687 2.038 1.00 90.50 108 ILE A CA 1
ATOM 856 C C . ILE A 1 108 ? 1.344 8.140 3.329 1.00 90.50 108 ILE A C 1
ATOM 858 O O . ILE A 1 108 ? 0.763 8.898 4.106 1.00 90.50 108 ILE A O 1
ATOM 862 N N . LEU A 1 109 ? 1.532 6.845 3.598 1.00 88.94 109 LEU A N 1
ATOM 863 C CA . LEU A 1 109 ? 1.030 6.226 4.820 1.00 88.94 109 LEU A CA 1
ATOM 864 C C . LEU A 1 109 ? 1.615 6.880 6.069 1.00 88.94 109 LEU A C 1
ATOM 866 O O . LEU A 1 109 ? 0.872 7.103 7.012 1.00 88.94 109 LEU A O 1
ATOM 870 N N . GLU A 1 110 ? 2.900 7.235 6.077 1.00 83.75 110 GLU A N 1
ATOM 871 C CA . GLU A 1 110 ? 3.560 7.905 7.203 1.00 83.75 110 GLU A CA 1
ATOM 872 C C . GLU A 1 110 ? 2.884 9.234 7.535 1.00 83.75 110 GLU A C 1
ATOM 874 O O . GLU A 1 110 ? 2.565 9.496 8.694 1.00 83.75 110 GLU A O 1
ATOM 879 N N . VAL A 1 111 ? 2.582 10.041 6.518 1.00 87.25 111 VAL A N 1
ATOM 880 C CA . VAL A 1 111 ? 1.901 11.327 6.704 1.00 87.25 111 VAL A CA 1
ATOM 881 C C . VAL A 1 111 ? 0.494 11.139 7.271 1.00 87.25 111 VAL A C 1
ATOM 883 O O . VAL A 1 111 ? 0.150 11.804 8.249 1.00 87.25 111 VAL A O 1
ATOM 886 N N . ILE A 1 112 ? -0.303 10.226 6.705 1.00 87.75 112 ILE A N 1
ATOM 887 C CA . ILE A 1 112 ? -1.683 9.989 7.160 1.00 87.75 112 ILE A CA 1
ATOM 888 C C . ILE A 1 112 ? -1.679 9.402 8.578 1.00 87.75 112 ILE A C 1
ATOM 890 O O . ILE A 1 112 ? -2.396 9.873 9.459 1.00 87.75 112 ILE A O 1
ATOM 894 N N . MET A 1 113 ? -0.818 8.415 8.833 1.00 84.81 113 MET A N 1
ATOM 895 C CA . MET A 1 113 ? -0.647 7.767 10.135 1.00 84.81 113 MET A CA 1
ATOM 896 C C . MET A 1 113 ? -0.349 8.756 11.254 1.00 84.81 113 MET A C 1
ATOM 898 O O . MET A 1 113 ? -0.841 8.599 12.370 1.00 84.81 113 MET A O 1
ATOM 902 N N . MET A 1 114 ? 0.445 9.788 10.968 1.00 82.44 114 MET A N 1
ATOM 903 C CA . MET A 1 114 ? 0.815 10.790 11.961 1.00 82.44 114 MET A CA 1
ATOM 904 C C . MET A 1 114 ? -0.376 11.605 12.479 1.00 82.44 114 MET A C 1
ATOM 906 O O . MET A 1 114 ? -0.245 12.203 13.549 1.00 82.44 114 MET A O 1
ATOM 910 N N . GLN A 1 115 ? -1.500 11.605 11.761 1.00 86.19 115 GLN A N 1
ATOM 911 C CA . GLN A 1 115 ? -2.716 12.349 12.086 1.00 86.19 115 GLN A CA 1
ATOM 912 C C . GLN A 1 115 ? -3.817 11.473 12.708 1.00 86.19 115 GLN A C 1
ATOM 914 O O . GLN A 1 115 ? -4.812 12.008 13.191 1.00 86.19 115 GLN A O 1
ATOM 919 N N . LYS A 1 116 ? -3.662 10.142 12.707 1.00 87.19 116 LYS A N 1
ATOM 920 C CA . LYS A 1 116 ? -4.685 9.208 13.197 1.00 87.19 116 LYS A CA 1
ATOM 921 C C . LYS A 1 116 ? -4.583 8.962 14.702 1.00 87.19 116 LYS A C 1
ATOM 923 O O . LYS A 1 116 ? -3.494 8.948 15.276 1.00 87.19 116 LYS A O 1
ATOM 928 N N . MET A 1 117 ? -5.739 8.702 15.303 1.00 89.56 117 MET A N 1
ATOM 929 C CA . MET A 1 117 ? -5.884 8.207 16.670 1.00 89.56 117 MET A CA 1
ATOM 930 C C . MET A 1 117 ? -5.990 6.680 16.672 1.00 89.56 117 MET A C 1
ATOM 932 O O . MET A 1 117 ? -6.503 6.084 15.723 1.00 89.56 117 MET A O 1
ATOM 936 N N . PHE A 1 118 ? -5.496 6.053 17.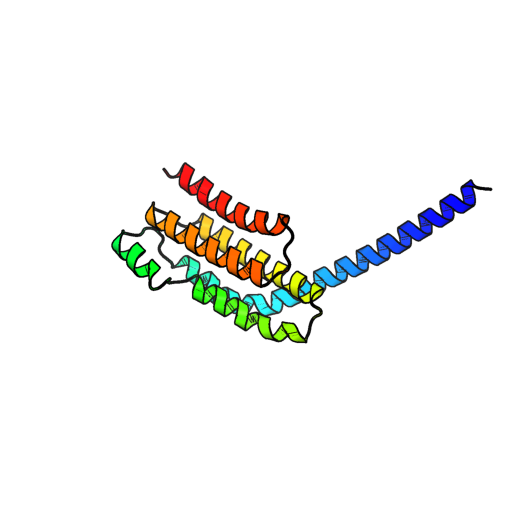740 1.00 88.81 118 PHE A N 1
ATOM 937 C CA . PHE A 1 118 ? -5.486 4.601 17.904 1.00 88.81 118 PHE A CA 1
ATOM 938 C C . PHE A 1 118 ? -5.878 4.238 19.328 1.00 88.81 118 PHE A C 1
ATOM 940 O O . PHE A 1 118 ? -5.371 4.828 20.282 1.00 88.81 118 PHE A O 1
ATOM 947 N N . ASN A 1 119 ? -6.708 3.210 19.468 1.00 91.06 119 ASN A N 1
ATOM 948 C CA . ASN A 1 119 ? -6.859 2.488 20.726 1.00 91.06 119 ASN A CA 1
ATOM 949 C C . ASN A 1 119 ? -6.175 1.109 20.634 1.00 91.06 119 ASN A C 1
ATOM 951 O O . ASN A 1 119 ? -5.516 0.792 19.641 1.00 91.06 119 ASN A O 1
ATOM 955 N N . GLN A 1 120 ? -6.313 0.276 21.668 1.00 92.44 120 GLN A N 1
ATOM 956 C CA . GLN A 1 120 ? -5.659 -1.036 21.719 1.00 92.44 120 GLN A CA 1
ATOM 957 C C . GLN A 1 120 ? -5.995 -1.918 20.503 1.00 92.44 120 GLN A C 1
ATOM 959 O O . GLN A 1 120 ? -5.093 -2.468 19.871 1.00 92.44 120 GLN A O 1
ATOM 964 N N . PHE A 1 121 ? -7.278 -2.033 20.153 1.00 95.06 121 PHE A N 1
ATOM 965 C CA . PHE A 1 121 ? -7.723 -2.841 19.016 1.00 95.06 121 PHE A CA 1
ATOM 966 C C . PHE A 1 121 ? -7.286 -2.242 17.675 1.00 95.06 121 PHE A C 1
ATOM 968 O O . PHE A 1 121 ? -6.864 -2.976 16.782 1.00 95.06 121 PHE A O 1
ATOM 975 N N . GLY A 1 122 ? -7.275 -0.913 17.557 1.00 93.25 122 GLY A N 1
ATOM 976 C CA . GLY A 1 122 ? -6.674 -0.216 16.422 1.00 93.25 122 GLY A CA 1
ATOM 977 C C . GLY A 1 122 ? -5.201 -0.541 16.221 1.00 93.25 122 GLY A C 1
ATOM 978 O O . GLY A 1 122 ? -4.780 -0.841 15.107 1.00 93.25 122 GLY A O 1
ATOM 979 N N . GLY A 1 123 ? -4.416 -0.537 17.300 1.00 89.38 123 GLY A N 1
ATOM 980 C CA . GLY A 1 123 ? -3.005 -0.921 17.253 1.00 89.38 123 GLY A CA 1
ATOM 981 C C . GLY A 1 123 ? -2.805 -2.350 16.739 1.00 89.38 123 GLY A C 1
ATOM 982 O O . GLY A 1 123 ? -1.940 -2.588 15.896 1.00 89.38 123 GLY A O 1
ATOM 983 N N . LEU A 1 124 ? -3.648 -3.291 17.181 1.00 90.44 124 LEU A N 1
ATOM 984 C CA . LEU A 1 124 ? -3.625 -4.676 16.696 1.00 90.44 124 LEU A CA 1
ATOM 985 C C . LEU A 1 124 ? -4.018 -4.790 15.218 1.00 90.44 124 LEU A C 1
ATOM 987 O O . LEU A 1 124 ? -3.419 -5.577 14.482 1.00 90.44 124 LEU A O 1
ATOM 991 N N . GLN A 1 125 ? -5.013 -4.024 14.765 1.00 93.75 125 GLN A N 1
ATOM 992 C CA . GLN A 1 125 ? -5.399 -4.007 13.354 1.00 93.75 125 GLN A CA 1
ATOM 993 C C . GLN A 1 125 ? -4.280 -3.431 12.483 1.00 93.75 125 GLN A C 1
ATOM 995 O O . GLN A 1 125 ? -3.940 -4.017 11.458 1.00 93.75 125 GLN A O 1
ATOM 1000 N N . LEU A 1 126 ? -3.656 -2.335 12.917 1.00 90.06 126 LEU A N 1
ATOM 1001 C CA . LEU A 1 126 ? -2.547 -1.718 12.198 1.00 90.06 126 LEU A CA 1
ATOM 1002 C C . LEU A 1 126 ? -1.339 -2.659 12.081 1.00 90.06 126 LEU A C 1
ATOM 1004 O O . LEU A 1 126 ? -0.747 -2.758 11.008 1.00 90.06 126 LEU A O 1
ATOM 1008 N N . ASP A 1 127 ? -0.982 -3.371 13.155 1.00 85.38 127 ASP A N 1
ATOM 1009 C CA . ASP A 1 127 ? 0.088 -4.379 13.120 1.00 85.38 127 ASP A CA 1
ATOM 1010 C C . ASP A 1 127 ? -0.213 -5.467 12.076 1.00 85.38 127 ASP A C 1
ATOM 1012 O O . ASP A 1 127 ? 0.662 -5.840 11.290 1.00 85.38 127 ASP A O 1
ATOM 1016 N N . ARG A 1 128 ? -1.468 -5.921 11.990 1.00 90.12 128 ARG A N 1
ATOM 1017 C CA . ARG A 1 128 ? -1.902 -6.887 10.973 1.00 90.12 128 ARG A CA 1
ATOM 1018 C C . ARG A 1 128 ? -1.804 -6.333 9.555 1.00 90.12 128 ARG A C 1
ATOM 1020 O O . ARG A 1 128 ? -1.253 -7.014 8.688 1.00 90.12 128 ARG A O 1
ATOM 1027 N N . ASP A 1 129 ? -2.306 -5.123 9.322 1.00 91.25 129 ASP A N 1
ATOM 1028 C CA . ASP A 1 129 ? -2.243 -4.460 8.015 1.00 91.25 129 ASP A CA 1
ATOM 1029 C C . ASP A 1 129 ? -0.789 -4.317 7.560 1.00 91.25 129 ASP A C 1
ATOM 1031 O O . AS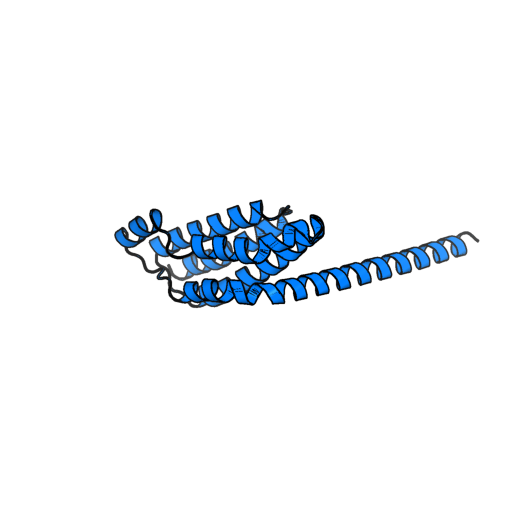P A 1 129 ? -0.421 -4.675 6.439 1.00 91.25 129 ASP A O 1
ATOM 1035 N N . ALA A 1 130 ? 0.082 -3.881 8.463 1.00 85.44 130 ALA A N 1
ATOM 1036 C CA . ALA A 1 130 ? 1.491 -3.726 8.171 1.00 85.44 130 ALA A CA 1
ATOM 1037 C C . ALA A 1 130 ? 2.198 -5.064 7.920 1.00 85.44 130 ALA A C 1
ATOM 1039 O O . ALA A 1 130 ? 3.006 -5.153 6.995 1.00 85.44 130 ALA A O 1
ATOM 1040 N N . ARG A 1 131 ? 1.879 -6.134 8.663 1.00 83.31 131 ARG A N 1
ATOM 1041 C CA . ARG A 1 131 ? 2.394 -7.483 8.363 1.00 83.31 131 ARG A CA 1
ATOM 1042 C C . ARG A 1 131 ? 1.963 -7.960 6.981 1.00 83.31 131 ARG A C 1
ATOM 1044 O O . ARG A 1 131 ? 2.783 -8.543 6.271 1.00 83.31 131 ARG A O 1
ATOM 1051 N N . ALA A 1 132 ? 0.719 -7.696 6.582 1.00 89.38 132 ALA A N 1
ATOM 1052 C CA . ALA A 1 132 ? 0.233 -8.025 5.245 1.00 89.38 132 ALA A CA 1
ATOM 1053 C C . ALA A 1 132 ? 1.004 -7.248 4.163 1.00 89.38 132 ALA A C 1
ATOM 1055 O O . ALA A 1 132 ? 1.472 -7.858 3.201 1.00 89.38 132 ALA A O 1
ATOM 1056 N N . LEU A 1 133 ? 1.239 -5.944 4.360 1.00 88.94 133 LEU A N 1
ATOM 1057 C CA . LEU A 1 133 ? 2.065 -5.122 3.466 1.00 88.94 133 LEU A CA 1
ATOM 1058 C C . LEU A 1 133 ? 3.507 -5.641 3.373 1.00 88.94 133 LEU A C 1
ATOM 1060 O O . LEU A 1 133 ? 4.030 -5.819 2.273 1.00 88.94 133 LEU A O 1
ATOM 1064 N N . VAL A 1 134 ? 4.148 -5.933 4.512 1.00 82.25 134 VAL A N 1
ATOM 1065 C CA . VAL A 1 134 ? 5.506 -6.502 4.562 1.00 82.25 134 VAL A CA 1
ATOM 1066 C C . VAL A 1 134 ? 5.565 -7.808 3.787 1.00 82.25 134 VAL A C 1
ATOM 1068 O O . VAL A 1 134 ? 6.469 -7.986 2.968 1.00 82.25 134 VAL A O 1
ATOM 1071 N N . SER A 1 135 ? 4.638 -8.726 4.063 1.00 85.31 135 SER A N 1
ATOM 1072 C CA . SER A 1 135 ? 4.600 -10.044 3.434 1.00 85.31 135 SER A CA 1
ATOM 1073 C C . SER A 1 135 ? 4.438 -9.916 1.923 1.00 85.31 135 SER A C 1
ATOM 1075 O O . SER A 1 135 ? 5.243 -10.464 1.172 1.00 85.31 135 SER A O 1
ATOM 1077 N N . HIS A 1 136 ? 3.466 -9.119 1.485 1.00 88.88 136 HIS A N 1
ATOM 1078 C CA . HIS A 1 136 ? 3.179 -8.918 0.076 1.00 88.88 136 HIS A CA 1
ATOM 1079 C C . HIS A 1 136 ? 4.362 -8.295 -0.671 1.00 88.88 136 HIS A C 1
ATOM 1081 O O . HIS A 1 136 ? 4.882 -8.888 -1.614 1.00 88.88 136 HIS A O 1
ATOM 1087 N N . PHE A 1 137 ? 4.868 -7.148 -0.212 1.00 85.06 137 PHE A N 1
ATOM 1088 C CA . PHE A 1 137 ? 5.982 -6.478 -0.883 1.00 85.06 137 PHE A CA 1
ATOM 1089 C C . PHE A 1 137 ? 7.279 -7.286 -0.836 1.00 85.06 137 PHE A C 1
ATOM 1091 O O . PHE A 1 137 ? 8.067 -7.221 -1.778 1.00 85.06 137 PHE A O 1
ATOM 1098 N N . SER A 1 138 ? 7.494 -8.091 0.210 1.00 81.88 138 SER A N 1
ATOM 1099 C CA . SER A 1 138 ? 8.634 -9.017 0.264 1.00 81.88 138 SER A CA 1
ATOM 1100 C C . SER A 1 138 ? 8.532 -10.145 -0.761 1.00 81.88 138 SER A C 1
ATOM 1102 O O . SER A 1 138 ? 9.565 -10.651 -1.176 1.00 81.88 138 SER A O 1
ATOM 1104 N N . ASN A 1 139 ? 7.324 -10.541 -1.170 1.00 84.62 139 ASN A N 1
ATOM 1105 C CA . ASN A 1 139 ? 7.133 -11.528 -2.235 1.00 84.62 139 ASN A CA 1
ATOM 1106 C C . ASN A 1 139 ? 7.275 -10.900 -3.630 1.00 84.62 139 ASN A C 1
ATOM 1108 O O . ASN A 1 139 ? 7.683 -11.580 -4.567 1.00 84.62 139 ASN A O 1
ATOM 1112 N N . MET A 1 140 ? 6.961 -9.608 -3.772 1.00 83.44 140 MET A N 1
ATOM 1113 C CA . MET A 1 140 ? 7.103 -8.878 -5.038 1.00 83.44 140 MET A CA 1
ATOM 1114 C C . MET A 1 140 ? 8.549 -8.493 -5.376 1.00 83.44 140 MET A C 1
ATOM 1116 O O . MET A 1 140 ? 8.832 -8.185 -6.532 1.00 83.44 140 MET A O 1
ATOM 1120 N N . THR A 1 141 ? 9.446 -8.468 -4.385 1.00 78.25 141 THR A N 1
ATOM 1121 C CA . THR A 1 141 ? 10.821 -7.958 -4.520 1.00 78.25 141 THR A CA 1
ATOM 1122 C C . THR A 1 141 ? 11.851 -8.956 -4.000 1.00 78.25 141 THR A C 1
ATOM 1124 O O . THR A 1 141 ? 11.612 -9.676 -3.033 1.00 78.25 141 THR A O 1
ATOM 1127 N N . GLN A 1 142 ? 13.044 -8.983 -4.588 1.00 69.81 142 GLN A N 1
ATOM 1128 C CA . GLN A 1 142 ? 14.176 -9.799 -4.132 1.00 69.81 142 GLN A CA 1
ATOM 1129 C C . GLN A 1 142 ? 14.962 -9.087 -3.019 1.00 69.81 142 GLN A C 1
ATOM 1131 O O . GLN A 1 142 ? 16.182 -8.931 -3.081 1.00 69.81 142 GLN A O 1
ATOM 1136 N N . ARG A 1 143 ? 14.254 -8.621 -1.985 1.00 56.38 143 ARG A N 1
ATOM 1137 C CA . ARG A 1 143 ? 14.807 -7.730 -0.956 1.00 56.38 143 ARG A CA 1
ATOM 1138 C C . ARG A 1 143 ? 16.039 -8.273 -0.237 1.00 56.38 143 ARG A C 1
ATOM 1140 O O . ARG A 1 143 ? 16.032 -9.379 0.309 1.00 56.38 143 ARG A O 1
ATOM 1147 N N . THR A 1 144 ? 17.025 -7.393 -0.059 1.00 51.56 144 THR A N 1
ATOM 1148 C CA . THR A 1 144 ? 18.054 -7.533 0.982 1.00 51.56 144 THR A CA 1
ATOM 1149 C C . THR A 1 144 ? 17.497 -7.115 2.357 1.00 51.56 144 THR A C 1
ATOM 1151 O O . THR A 1 144 ? 16.460 -6.456 2.462 1.00 51.56 144 THR A O 1
ATOM 1154 N N . ALA A 1 145 ? 18.153 -7.520 3.453 1.00 47.28 145 ALA A N 1
ATOM 1155 C CA . ALA A 1 145 ? 17.650 -7.332 4.822 1.00 47.28 145 ALA A CA 1
ATOM 1156 C C . ALA A 1 145 ? 17.360 -5.860 5.212 1.00 47.28 145 ALA A C 1
ATOM 1158 O O . ALA A 1 145 ? 16.476 -5.617 6.032 1.00 47.28 145 ALA A O 1
ATOM 1159 N N . SER A 1 146 ? 18.036 -4.879 4.600 1.00 45.69 146 SER A N 1
ATOM 1160 C CA . SER A 1 146 ? 17.881 -3.444 4.897 1.00 45.69 146 SER A CA 1
ATOM 1161 C C . SER A 1 146 ? 16.539 -2.837 4.473 1.00 45.69 146 SER A C 1
ATOM 1163 O O . SER A 1 146 ? 16.059 -1.913 5.124 1.00 45.69 146 SER A O 1
ATOM 1165 N N . ASP A 1 147 ? 15.874 -3.368 3.450 1.00 48.91 147 ASP A N 1
ATOM 1166 C CA . ASP A 1 147 ? 14.579 -2.828 3.004 1.00 48.91 147 ASP A CA 1
ATOM 1167 C C . ASP A 1 147 ? 13.402 -3.385 3.812 1.00 48.91 147 ASP A C 1
ATOM 1169 O O . ASP A 1 147 ? 12.380 -2.722 4.000 1.00 48.91 147 ASP A O 1
ATOM 1173 N N . LYS A 1 148 ? 13.573 -4.584 4.383 1.00 52.78 148 LYS A N 1
ATOM 1174 C CA . LYS A 1 148 ? 12.676 -5.112 5.423 1.00 52.78 148 LYS A CA 1
ATOM 1175 C C . LYS A 1 148 ? 12.733 -4.241 6.682 1.00 52.78 148 LYS A C 1
ATOM 1177 O O . LYS A 1 148 ? 11.706 -4.023 7.319 1.00 52.78 148 LYS A O 1
ATOM 1182 N N . ILE A 1 149 ? 13.909 -3.686 6.988 1.00 48.75 149 ILE A N 1
ATOM 1183 C CA . ILE A 1 149 ? 14.116 -2.758 8.107 1.00 48.75 149 ILE A CA 1
ATOM 1184 C C . ILE A 1 149 ? 13.368 -1.436 7.887 1.00 48.75 149 ILE A C 1
ATOM 1186 O O . ILE A 1 149 ? 12.799 -0.941 8.848 1.00 48.75 149 ILE A O 1
ATOM 1190 N N . LYS A 1 150 ? 13.268 -0.896 6.661 1.00 53.56 150 LYS A N 1
ATOM 1191 C CA . LYS A 1 150 ? 12.494 0.338 6.394 1.00 53.56 150 LYS A CA 1
ATOM 1192 C C . LYS A 1 150 ? 10.994 0.187 6.677 1.00 53.56 150 LYS A C 1
ATOM 1194 O O . LYS A 1 150 ? 10.409 1.065 7.302 1.00 53.56 150 LYS A O 1
ATOM 1199 N N . ILE A 1 151 ? 10.378 -0.936 6.288 1.00 54.44 151 ILE A N 1
ATOM 1200 C CA . ILE A 1 151 ? 8.965 -1.188 6.635 1.00 54.44 151 ILE A CA 1
ATOM 1201 C C . ILE A 1 151 ? 8.808 -1.457 8.139 1.00 54.44 151 ILE A C 1
ATOM 1203 O O . ILE A 1 151 ? 7.878 -0.952 8.763 1.00 54.44 151 ILE A O 1
ATOM 1207 N N . ASN A 1 152 ? 9.749 -2.180 8.754 1.00 52.88 152 ASN A N 1
ATOM 1208 C CA . ASN A 1 152 ? 9.769 -2.326 10.210 1.00 52.88 152 ASN A CA 1
ATOM 1209 C C . ASN A 1 152 ? 9.987 -0.990 10.935 1.00 52.88 152 ASN A C 1
ATOM 1211 O O . ASN A 1 152 ? 9.492 -0.836 12.042 1.00 52.88 152 ASN A O 1
ATOM 1215 N N . LEU A 1 153 ? 10.685 -0.020 10.336 1.00 52.69 153 LEU A N 1
ATOM 1216 C CA . LEU A 1 153 ? 10.893 1.306 10.914 1.00 52.69 153 LEU A CA 1
ATOM 1217 C C . LEU A 1 153 ? 9.616 2.158 10.857 1.00 52.69 153 LEU A C 1
ATOM 1219 O O . LEU A 1 153 ? 9.335 2.867 11.815 1.00 52.69 153 LEU A O 1
ATOM 1223 N N . PHE A 1 154 ? 8.806 2.030 9.798 1.00 55.94 154 PHE A N 1
ATOM 1224 C CA . PHE A 1 154 ? 7.443 2.582 9.748 1.00 55.94 154 PHE A CA 1
ATOM 1225 C C . PHE A 1 154 ? 6.563 1.992 10.866 1.00 55.94 154 PHE A C 1
ATOM 1227 O O . PHE A 1 154 ? 5.911 2.729 11.606 1.00 55.94 154 PHE A O 1
ATOM 1234 N N . LEU A 1 155 ? 6.624 0.670 11.065 1.00 51.69 155 LEU A N 1
ATOM 1235 C CA . LEU A 1 155 ? 5.964 -0.018 12.181 1.00 51.69 155 LEU A CA 1
ATOM 1236 C C . LEU A 1 155 ? 6.488 0.422 13.553 1.00 51.69 155 LEU A C 1
ATOM 1238 O O . LEU A 1 155 ? 5.703 0.612 14.478 1.00 51.69 155 LEU A O 1
ATOM 1242 N N . LEU A 1 156 ? 7.799 0.622 13.694 1.00 50.47 156 LEU A N 1
ATOM 1243 C CA . LEU A 1 156 ? 8.432 1.149 14.905 1.00 50.47 156 LEU A CA 1
ATOM 1244 C C . LEU A 1 156 ? 8.006 2.595 15.175 1.00 50.47 156 LEU A C 1
ATOM 1246 O O . LEU A 1 156 ? 7.688 2.918 16.309 1.00 50.47 156 LEU A O 1
ATOM 1250 N N . GLY A 1 157 ? 7.913 3.455 14.160 1.00 53.34 157 GLY A N 1
ATOM 1251 C CA . GLY A 1 157 ? 7.405 4.823 14.299 1.00 53.34 157 GLY A CA 1
ATOM 1252 C C . GLY A 1 157 ? 5.941 4.866 14.748 1.00 53.34 157 GLY A C 1
ATOM 1253 O O . GLY A 1 157 ? 5.597 5.606 15.671 1.00 53.34 157 GLY A O 1
ATOM 1254 N N . ALA A 1 158 ? 5.094 4.011 14.168 1.00 50.44 158 ALA A N 1
ATOM 1255 C CA . ALA A 1 158 ? 3.697 3.859 14.573 1.00 50.44 158 ALA A CA 1
ATOM 1256 C C . ALA A 1 158 ? 3.557 3.294 16.001 1.00 50.44 158 ALA A C 1
ATOM 1258 O O . ALA A 1 158 ? 2.786 3.818 16.805 1.00 50.44 158 ALA A O 1
ATOM 1259 N N . THR A 1 159 ? 4.348 2.277 16.357 1.00 44.06 159 THR A N 1
ATOM 1260 C CA . THR A 1 159 ? 4.333 1.663 17.700 1.00 44.06 159 THR A CA 1
ATOM 1261 C C . THR A 1 159 ? 4.960 2.547 18.781 1.00 44.06 159 THR A C 1
ATOM 1263 O O . THR A 1 159 ? 4.478 2.537 19.909 1.00 44.06 159 THR A O 1
ATOM 1266 N N . THR A 1 160 ? 5.949 3.387 18.452 1.00 47.69 160 THR A N 1
ATOM 1267 C CA . THR A 1 160 ? 6.526 4.363 19.399 1.00 47.69 160 THR A CA 1
ATOM 1268 C C . THR A 1 160 ? 5.497 5.439 19.779 1.00 47.69 160 THR A C 1
ATOM 1270 O O . THR A 1 160 ? 5.447 5.876 20.927 1.00 47.69 160 THR A O 1
ATOM 1273 N N . LYS A 1 161 ? 4.610 5.826 18.848 1.00 48.16 161 LYS A N 1
ATOM 1274 C CA . LYS A 1 161 ? 3.463 6.703 19.144 1.00 48.16 161 LYS A CA 1
ATOM 1275 C C . LYS A 1 161 ? 2.396 6.012 19.996 1.00 48.16 161 LYS A C 1
ATOM 1277 O O . LYS A 1 161 ? 1.895 6.643 20.920 1.00 48.16 161 LYS A O 1
ATOM 1282 N N . LEU A 1 162 ? 2.107 4.729 19.755 1.00 44.28 162 LEU A N 1
ATOM 1283 C CA . LEU A 1 162 ? 1.240 3.927 20.633 1.00 44.28 162 LEU A CA 1
ATOM 1284 C C . LEU A 1 162 ? 1.773 3.892 22.076 1.00 44.28 162 LEU A C 1
ATOM 1286 O O . LEU A 1 162 ? 0.990 4.038 23.002 1.00 44.28 162 LEU A O 1
ATOM 1290 N N . THR A 1 163 ? 3.088 3.798 22.295 1.00 42.44 163 THR A N 1
ATOM 1291 C CA . THR A 1 163 ? 3.670 3.850 23.653 1.00 42.44 163 THR A CA 1
ATOM 1292 C C . THR A 1 163 ? 3.719 5.242 24.293 1.00 42.44 163 THR A C 1
ATOM 1294 O O . THR A 1 163 ? 3.976 5.328 25.485 1.00 42.44 163 THR A O 1
ATOM 1297 N N . CYS A 1 164 ? 3.515 6.326 23.535 1.00 42.19 164 CYS A N 1
ATOM 1298 C CA . CYS A 1 164 ? 3.485 7.697 24.073 1.00 42.19 164 CYS A CA 1
ATOM 1299 C C . CYS A 1 164 ? 2.064 8.253 24.273 1.00 42.19 164 CYS A C 1
ATOM 1301 O O . CYS A 1 164 ? 1.920 9.324 24.856 1.00 42.19 164 CYS A O 1
ATOM 1303 N N . PHE A 1 165 ? 1.037 7.560 23.775 1.00 41.66 165 PHE A N 1
ATOM 1304 C CA . PHE A 1 165 ? -0.378 7.903 23.968 1.00 41.66 165 PHE A CA 1
ATOM 1305 C C . PHE A 1 165 ? -1.093 6.997 24.989 1.00 41.66 165 PHE A C 1
ATOM 1307 O O . PHE A 1 165 ? -2.273 7.221 25.260 1.00 41.66 165 PHE A O 1
ATOM 1314 N N . PHE A 1 166 ? -0.377 6.031 25.575 1.00 41.16 166 PHE A N 1
ATOM 1315 C CA . PHE A 1 166 ? -0.769 5.290 26.778 1.00 41.16 166 PHE A CA 1
ATOM 1316 C C . PHE A 1 166 ? 0.093 5.707 27.971 1.00 41.16 166 PHE A C 1
ATOM 1318 O O . PHE A 1 166 ? 1.304 5.945 27.762 1.00 41.16 166 PHE A O 1
#

Organism: Thalictrum thalictroides (NCBI:txid46969)

Radius of gyration: 21.3 Å; chains: 1; bounding box: 76×24×47 Å

Sequence (166 aa):
NIVSCHHSQVHNQLGTSSQKLGSKQFLSAGMEQLAATVTPRILPVLDTFETINYELSETEYAENEVNNPWVQKLLHAVETSIVWLLPALTVNNYDSFVHFVIDFIIKILEVIMMQKMFNQFGGLQLDRDARALVSHFSNMTQRTASDKIKINLFLLGATTKLTCFF

Foldseek 3Di:
DVVVVVVVVVVVVVVVVVVVVVVVVVLLVVLLVVLVVLLVQLVVLLVVVLVDAQADDPVRLVVCVVPPPHLVVNLVSLCVSLVVCVVVDDQVSSQSSLLSNVVVSLVSCLVSLVVHDHDPSSLVSVVVSLVSVLVSSVVSHVDDPVVSVVSVVSNVVSVVVVVVVD

InterPro domains:
  IPR048682 Conserved oligomeric Golgi complex subunit 4 [PTHR24016] (22-148)
  IPR048684 Conserved oligomeric Golgi complex subunit 4, C-terminal [PF20662] (10-148)

Secondary structure (DSSP, 8-state):
-HHHHHHHHHHHHHHHHHHHHHHHHHHHHHHHHHHHHHHHHHHHHHHHHHH---S--HHHHHHHHHS-SSHHHHHHHHHHHHGGGTTTS-HHHHHHHHHHHHHHHHHHHHHHHTT----HHHHHHHHHHHHHHHHHHHHHS---HHHHHHHHHHHHHHHHHHTT--